Protein AF-A0A7J5YR16-F1 (afdb_monomer_lite)

pLDDT: mean 77.49, std 16.65, range [41.75, 95.38]

Foldseek 3Di:
DDDPCVLDDDDDPPDPDDDDFDPPDPSDPDSCVVVVVVVVVVVVPDDPPCVVVVVVVPDD

Secondary structure (DSSP, 8-state):
---GGGGSPPPPTT-S-------S-SS-S-HHHHHHHHHHHHHHHS---THHHHHHTS--

Radius of gyration: 19.47 Å; chains: 1; bounding box: 43×20×54 Å

Sequence (60 aa):
MSNPMSKLTVLNSLHSHFILADNGTTAKYGAEVKLRRQLEKHISLQKINTREWNLLIYLP

Structure (mmCIF, N/CA/C/O backbone):
data_AF-A0A7J5YR16-F1
#
_entry.id   AF-A0A7J5YR16-F1
#
loop_
_atom_site.group_PDB
_atom_site.id
_atom_site.type_symbol
_atom_site.label_atom_id
_atom_site.label_alt_id
_atom_site.label_comp_id
_atom_site.label_asym_id
_atom_site.label_entity_id
_atom_site.label_seq_id
_atom_site.pdbx_PDB_ins_code
_atom_site.Cartn_x
_atom_site.Cartn_y
_atom_site.Cartn_z
_atom_site.occupancy
_atom_site.B_iso_or_equiv
_atom_site.auth_seq_id
_atom_site.auth_comp_id
_atom_site.auth_asym_id
_atom_site.auth_atom_id
_atom_site.pdbx_PDB_model_num
ATOM 1 N N . MET A 1 1 ? 11.076 -14.122 -26.777 1.00 41.75 1 MET A N 1
ATOM 2 C CA . MET A 1 1 ? 10.121 -13.056 -26.402 1.00 41.75 1 MET A CA 1
ATOM 3 C C . MET A 1 1 ? 9.515 -13.393 -25.048 1.00 41.75 1 MET A C 1
ATOM 5 O O . MET A 1 1 ? 8.895 -14.439 -24.931 1.00 41.75 1 MET A O 1
ATOM 9 N N . SER A 1 2 ? 9.741 -12.573 -24.018 1.00 52.69 2 SER A N 1
ATOM 10 C CA . SER A 1 2 ? 9.096 -12.745 -22.707 1.00 52.69 2 SER A CA 1
ATOM 11 C C . SER A 1 2 ? 7.664 -12.216 -22.766 1.00 52.69 2 SER A C 1
ATOM 13 O O . SER A 1 2 ? 7.461 -11.091 -23.221 1.00 52.69 2 SER A O 1
ATOM 15 N N . ASN A 1 3 ? 6.691 -13.008 -22.315 1.00 46.62 3 ASN A N 1
ATOM 16 C CA . ASN A 1 3 ? 5.286 -12.614 -22.262 1.00 46.62 3 ASN A CA 1
ATOM 17 C C . ASN A 1 3 ? 5.132 -11.317 -21.432 1.00 46.62 3 ASN A C 1
ATOM 19 O O . ASN A 1 3 ? 5.526 -11.311 -20.266 1.00 46.62 3 ASN A O 1
ATOM 23 N N . PRO A 1 4 ? 4.575 -10.220 -21.976 1.00 55.19 4 PRO A N 1
ATOM 24 C CA . PRO A 1 4 ? 4.377 -8.978 -21.223 1.00 55.19 4 PRO A CA 1
ATOM 25 C C . PRO A 1 4 ? 3.499 -9.169 -19.974 1.00 55.19 4 PRO A C 1
ATOM 27 O O . PRO A 1 4 ? 3.668 -8.446 -18.995 1.00 55.19 4 PRO A O 1
ATOM 30 N N . MET A 1 5 ? 2.641 -10.196 -19.959 1.00 55.12 5 MET A N 1
ATOM 31 C CA . MET A 1 5 ? 1.805 -10.545 -18.806 1.00 55.12 5 MET A CA 1
ATOM 32 C C . MET A 1 5 ? 2.577 -11.216 -17.661 1.00 55.12 5 MET A C 1
ATOM 34 O O . MET A 1 5 ? 2.080 -11.241 -16.542 1.00 55.12 5 MET A O 1
ATOM 38 N N . SER A 1 6 ? 3.787 -11.746 -17.887 1.00 54.91 6 SER A N 1
ATOM 39 C CA . SER A 1 6 ? 4.538 -12.466 -16.842 1.00 54.91 6 SER A CA 1
ATOM 40 C C . SER A 1 6 ? 5.326 -11.552 -15.897 1.00 54.91 6 SER A C 1
ATOM 42 O O . SER A 1 6 ? 5.951 -12.040 -14.960 1.00 54.91 6 SER A O 1
ATOM 44 N N . LYS A 1 7 ? 5.349 -10.237 -16.154 1.00 57.00 7 LYS A N 1
ATOM 45 C CA . LYS A 1 7 ? 5.978 -9.223 -15.283 1.00 57.00 7 LYS A CA 1
ATOM 46 C C . LYS A 1 7 ? 4.979 -8.474 -14.402 1.00 57.00 7 LYS A C 1
ATOM 48 O O . LYS A 1 7 ? 5.398 -7.646 -13.597 1.00 57.00 7 LYS A O 1
ATOM 53 N N . LEU A 1 8 ? 3.686 -8.736 -14.573 1.00 65.50 8 LEU A N 1
ATOM 54 C CA . LEU A 1 8 ? 2.611 -8.085 -13.840 1.00 65.50 8 LEU A CA 1
ATOM 55 C C . LEU A 1 8 ? 2.003 -9.091 -12.863 1.00 65.50 8 LEU A C 1
ATOM 57 O O . LEU A 1 8 ? 1.751 -10.242 -13.213 1.00 65.50 8 LEU A O 1
ATOM 61 N N . THR A 1 9 ? 1.788 -8.666 -11.625 1.00 67.44 9 THR A N 1
ATOM 62 C CA . THR A 1 9 ? 1.102 -9.467 -10.614 1.00 67.44 9 THR A CA 1
ATOM 63 C C . THR A 1 9 ? -0.406 -9.329 -10.789 1.00 67.44 9 THR A C 1
ATOM 65 O O . THR A 1 9 ? -0.941 -8.226 -10.877 1.00 67.44 9 THR A O 1
ATOM 68 N N . VAL A 1 10 ? -1.106 -10.462 -10.854 1.00 79.75 10 VAL A N 1
ATOM 69 C CA . VAL A 1 10 ? -2.573 -10.493 -10.905 1.00 79.75 10 VAL A CA 1
ATOM 70 C C . VAL A 1 10 ? -3.127 -10.279 -9.494 1.00 79.75 10 VAL A C 1
ATOM 72 O O . VAL A 1 10 ? -2.563 -10.772 -8.517 1.00 79.75 10 VAL A O 1
ATOM 75 N N . LEU A 1 11 ? -4.231 -9.537 -9.380 1.00 86.81 11 LEU A N 1
ATOM 76 C CA . LEU A 1 11 ? -4.932 -9.338 -8.112 1.00 86.81 11 LEU A CA 1
ATOM 77 C C . LEU A 1 11 ? -5.715 -10.600 -7.723 1.00 86.81 11 LEU A C 1
ATOM 79 O O . LEU A 1 11 ? -6.345 -11.237 -8.563 1.00 86.81 11 LEU A O 1
ATOM 83 N N . ASN A 1 12 ? -5.695 -10.956 -6.439 1.00 87.00 12 ASN A N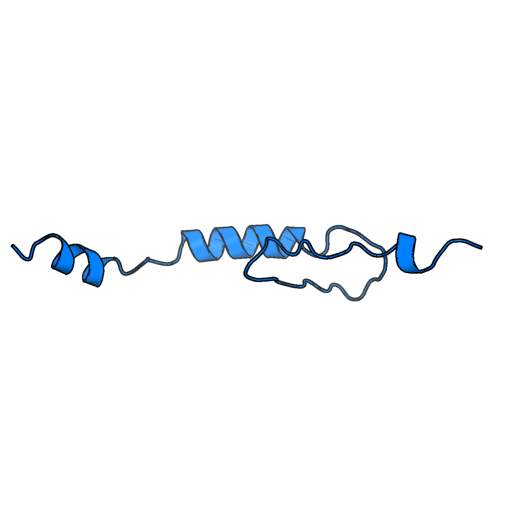 1
ATOM 84 C CA . ASN A 1 12 ? -6.422 -12.118 -5.932 1.00 87.00 12 ASN A CA 1
ATOM 85 C C . ASN A 1 12 ? -7.917 -11.796 -5.757 1.00 87.00 12 ASN A C 1
ATOM 87 O O . ASN A 1 12 ? -8.272 -10.899 -4.995 1.00 87.00 12 ASN A O 1
ATOM 91 N N . SER A 1 13 ? -8.787 -12.562 -6.422 1.00 89.25 13 SER A N 1
ATOM 92 C CA . SER A 1 13 ? -10.244 -12.371 -6.435 1.00 89.25 13 SER A CA 1
ATOM 93 C C . SER A 1 13 ? -10.949 -12.669 -5.107 1.00 89.25 13 SER A C 1
ATOM 95 O O . SER A 1 13 ? -12.133 -12.377 -4.978 1.00 89.25 13 SER A O 1
ATOM 97 N N . LEU A 1 14 ? -10.258 -13.252 -4.123 1.00 94.00 14 LEU A N 1
ATOM 98 C CA . LEU A 1 14 ? -10.806 -13.514 -2.786 1.00 94.00 14 LEU A CA 1
ATOM 99 C C . LEU A 1 14 ? -10.767 -12.284 -1.862 1.00 94.00 14 LEU A C 1
ATOM 101 O O . LEU A 1 14 ? -11.229 -12.358 -0.723 1.00 94.00 14 LEU A O 1
ATOM 105 N N . HIS A 1 15 ? -10.210 -11.159 -2.317 1.00 90.88 15 HIS A N 1
ATOM 106 C CA . HIS A 1 15 ? -10.242 -9.906 -1.567 1.00 90.88 15 HIS A CA 1
ATOM 107 C C . HIS A 1 15 ? -11.495 -9.089 -1.884 1.00 90.88 15 HIS A C 1
ATOM 109 O O . HIS A 1 15 ? -11.919 -8.988 -3.032 1.00 90.88 15 HIS A O 1
ATOM 115 N N . SER A 1 16 ? -12.055 -8.452 -0.854 1.00 94.50 16 SER A N 1
ATOM 116 C CA . SER A 1 16 ? -13.217 -7.567 -0.988 1.00 94.50 16 SER A CA 1
ATOM 117 C C . SER A 1 16 ? -12.848 -6.151 -1.437 1.00 94.50 16 SER A C 1
ATOM 119 O O . SER A 1 16 ? -13.648 -5.485 -2.083 1.00 94.50 16 SER A O 1
ATOM 121 N N . HIS A 1 17 ? -11.648 -5.683 -1.089 1.00 93.88 17 HIS A N 1
ATOM 122 C CA . HIS A 1 17 ? -11.175 -4.328 -1.363 1.00 93.88 17 HIS A CA 1
ATOM 123 C C . HIS A 1 17 ? -9.706 -4.364 -1.781 1.00 93.88 17 HIS A C 1
ATOM 125 O O . HIS A 1 17 ? -8.928 -5.181 -1.283 1.00 93.88 17 HIS A O 1
ATOM 131 N N . PHE A 1 18 ? -9.320 -3.436 -2.656 1.00 92.44 18 PHE A N 1
ATOM 132 C CA . PHE A 1 18 ? -7.950 -3.284 -3.134 1.00 92.44 18 PHE A CA 1
ATOM 133 C C . PHE A 1 18 ? -7.486 -1.845 -2.940 1.00 92.44 18 PHE A C 1
ATOM 135 O O . PHE A 1 18 ? -8.238 -0.903 -3.181 1.00 92.44 18 PHE A O 1
ATOM 142 N N . ILE A 1 19 ? -6.228 -1.683 -2.535 1.00 91.44 19 ILE A N 1
ATOM 143 C CA . ILE A 1 19 ? -5.551 -0.389 -2.472 1.00 91.44 19 ILE A CA 1
ATOM 144 C C . ILE A 1 19 ? -4.320 -0.490 -3.364 1.00 91.44 19 ILE A C 1
A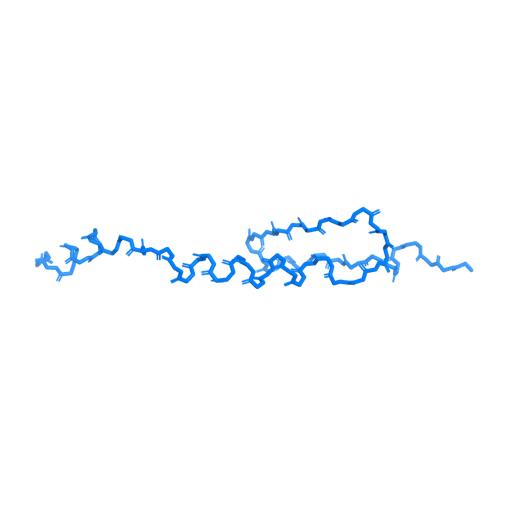TOM 146 O O . ILE A 1 19 ? -3.475 -1.362 -3.162 1.00 91.44 19 ILE A O 1
ATOM 150 N N . LEU A 1 20 ? -4.237 0.395 -4.353 1.00 91.31 20 LEU A N 1
ATOM 151 C CA . LEU A 1 20 ? -3.120 0.464 -5.287 1.00 91.31 20 LEU A CA 1
ATOM 152 C C . LEU A 1 20 ? -2.180 1.590 -4.853 1.00 91.31 20 LEU A C 1
ATOM 154 O O . LEU A 1 20 ? -2.617 2.719 -4.640 1.00 91.31 20 LEU A O 1
ATOM 158 N N . ALA A 1 21 ? -0.897 1.268 -4.700 1.00 90.12 21 ALA A N 1
ATOM 159 C CA . ALA A 1 21 ? 0.149 2.222 -4.356 1.00 90.12 21 ALA A CA 1
ATOM 160 C C . ALA A 1 21 ? 1.042 2.452 -5.576 1.00 90.12 21 ALA A C 1
ATOM 162 O O . ALA A 1 21 ? 1.605 1.496 -6.107 1.00 90.12 21 ALA A O 1
ATOM 163 N N . ASP A 1 22 ? 1.187 3.708 -5.990 1.00 90.12 22 ASP A N 1
ATOM 164 C CA . ASP A 1 22 ? 2.067 4.105 -7.088 1.00 90.12 22 ASP A CA 1
ATOM 165 C C . ASP A 1 22 ? 3.240 4.944 -6.561 1.00 90.12 22 ASP A C 1
ATOM 167 O O . ASP A 1 22 ? 3.091 5.762 -5.650 1.00 90.12 22 ASP A O 1
ATOM 171 N N . ASN A 1 23 ? 4.421 4.721 -7.129 1.00 89.38 23 ASN A N 1
ATOM 172 C CA . ASN A 1 23 ? 5.633 5.502 -6.885 1.00 89.38 23 ASN A CA 1
ATOM 173 C C . ASN A 1 23 ? 6.257 6.042 -8.188 1.00 89.38 23 ASN A C 1
ATOM 175 O O . ASN A 1 23 ? 7.406 6.486 -8.172 1.00 89.38 23 ASN A O 1
ATOM 179 N N . GLY A 1 24 ? 5.532 5.968 -9.311 1.00 89.75 24 GLY A N 1
ATOM 180 C CA . GLY A 1 24 ? 5.964 6.419 -10.633 1.00 89.75 24 GLY A CA 1
ATOM 181 C C . GLY A 1 24 ? 6.941 5.477 -11.342 1.00 89.75 24 GLY A C 1
ATOM 182 O O . GLY A 1 24 ? 7.404 5.794 -12.437 1.00 89.75 24 GLY A O 1
ATOM 183 N N . THR A 1 25 ? 7.281 4.325 -10.749 1.00 88.19 25 THR A N 1
ATOM 184 C CA . THR A 1 25 ? 8.151 3.317 -11.374 1.00 88.19 25 THR A CA 1
ATOM 185 C C . THR A 1 25 ? 7.363 2.073 -11.761 1.00 88.19 25 THR A C 1
ATOM 187 O O . THR A 1 25 ? 6.478 1.633 -11.037 1.00 88.19 25 THR A O 1
ATOM 190 N N . THR A 1 26 ? 7.706 1.463 -12.894 1.00 84.00 26 THR A N 1
ATOM 191 C CA . THR A 1 26 ? 7.102 0.203 -13.344 1.00 84.00 26 THR A CA 1
ATOM 192 C C . THR A 1 26 ? 8.021 -0.982 -13.047 1.00 84.00 26 THR A C 1
ATOM 194 O O . THR A 1 26 ? 9.245 -0.846 -12.998 1.00 84.00 26 THR A O 1
ATOM 197 N N . ALA A 1 27 ? 7.429 -2.164 -12.836 1.00 76.75 27 ALA A N 1
ATOM 198 C CA . ALA A 1 27 ? 8.133 -3.433 -12.604 1.00 76.75 27 ALA A CA 1
ATOM 199 C C . ALA A 1 27 ? 9.077 -3.475 -11.377 1.00 76.75 27 ALA A C 1
ATOM 201 O O . ALA A 1 27 ? 9.939 -4.354 -11.295 1.00 76.75 27 ALA A O 1
ATOM 202 N N . LYS A 1 28 ? 8.916 -2.557 -10.415 1.00 83.00 28 LYS A N 1
ATOM 203 C CA . LYS A 1 28 ? 9.612 -2.573 -9.120 1.00 83.00 28 LYS A CA 1
ATOM 204 C C . LYS A 1 28 ? 8.626 -2.877 -7.995 1.00 83.00 28 LYS A C 1
ATOM 206 O O . LYS A 1 28 ? 7.535 -2.320 -7.959 1.00 83.00 28 LYS A O 1
ATOM 211 N N . TYR A 1 29 ? 9.040 -3.733 -7.069 1.00 82.81 29 TYR A N 1
ATOM 212 C CA . TYR A 1 29 ? 8.274 -4.064 -5.868 1.00 82.81 29 TYR A CA 1
ATOM 213 C C . TYR A 1 29 ? 8.578 -3.077 -4.734 1.00 82.81 29 TYR A C 1
ATOM 215 O O . TYR A 1 29 ? 9.680 -2.525 -4.671 1.00 82.81 29 TYR A O 1
ATOM 223 N N . GLY A 1 30 ? 7.626 -2.887 -3.818 1.00 86.69 30 GLY A N 1
ATOM 224 C CA . GLY A 1 30 ? 7.848 -2.179 -2.556 1.00 86.69 30 GLY A CA 1
ATOM 225 C C . GLY A 1 30 ? 7.242 -0.776 -2.456 1.00 86.69 30 GLY A C 1
ATOM 226 O O . GLY A 1 30 ? 7.399 -0.132 -1.416 1.00 86.69 30 GLY A O 1
ATOM 227 N N . ALA A 1 31 ? 6.532 -0.293 -3.482 1.00 88.00 31 ALA A N 1
ATOM 228 C CA . ALA A 1 31 ? 5.795 0.977 -3.420 1.00 88.00 31 ALA A CA 1
ATOM 229 C C . ALA A 1 31 ? 4.742 0.978 -2.292 1.00 88.00 31 ALA A C 1
ATOM 231 O O . ALA A 1 31 ? 4.479 1.998 -1.653 1.00 88.00 31 ALA A O 1
ATOM 232 N N . GLU A 1 32 ? 4.190 -0.195 -1.991 1.00 90.88 32 GLU A N 1
ATOM 233 C CA . GLU A 1 32 ? 3.147 -0.421 -1.001 1.00 90.88 32 GLU A CA 1
ATOM 234 C C . GLU A 1 32 ? 3.654 -0.478 0.447 1.00 90.88 32 GLU A C 1
ATOM 236 O O . GLU A 1 32 ? 2.868 -0.289 1.374 1.00 90.88 32 GLU A O 1
ATOM 241 N N . VAL A 1 33 ? 4.951 -0.715 0.676 1.00 92.19 33 VAL A N 1
ATOM 242 C CA . VAL A 1 33 ? 5.492 -1.003 2.021 1.00 92.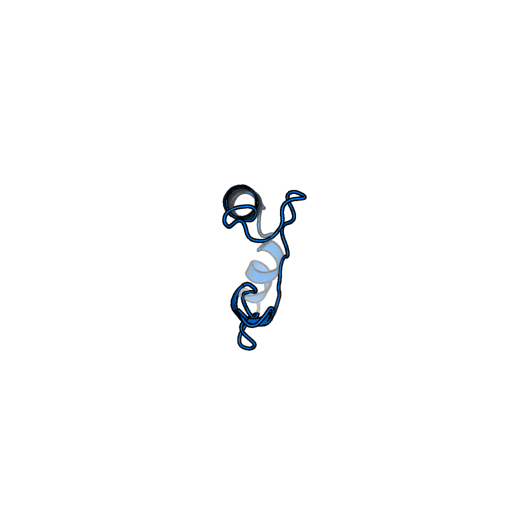19 33 VAL A CA 1
ATOM 243 C C . VAL A 1 33 ? 5.291 0.175 2.972 1.00 92.19 33 VAL A C 1
ATOM 245 O O . VAL A 1 33 ? 4.836 0.009 4.108 1.00 92.19 33 VAL A O 1
ATOM 248 N N . LYS A 1 34 ? 5.595 1.391 2.503 1.00 91.69 34 LYS A N 1
ATOM 249 C CA . LYS A 1 34 ? 5.403 2.612 3.295 1.00 91.69 34 LYS A CA 1
ATOM 250 C C . LYS A 1 34 ? 3.919 2.861 3.563 1.00 91.69 34 LYS A C 1
ATOM 252 O O . LYS A 1 34 ? 3.562 3.178 4.699 1.00 91.69 34 LYS A O 1
ATOM 257 N N . LEU A 1 35 ? 3.080 2.686 2.539 1.00 93.06 35 LEU A N 1
ATOM 258 C CA . LEU A 1 35 ? 1.635 2.871 2.638 1.00 93.06 35 LEU A CA 1
ATOM 259 C C . LEU A 1 35 ? 1.034 1.913 3.669 1.00 93.06 35 LEU A C 1
ATOM 261 O O . LEU A 1 35 ? 0.318 2.365 4.556 1.00 93.06 35 LEU A O 1
ATOM 265 N N . ARG A 1 36 ? 1.394 0.625 3.617 1.00 94.75 36 ARG A N 1
ATOM 266 C CA . ARG A 1 36 ? 0.933 -0.397 4.564 1.00 94.75 36 ARG A CA 1
ATOM 267 C C . ARG A 1 36 ? 1.233 -0.000 6.008 1.00 94.75 36 ARG A C 1
ATOM 269 O O . ARG A 1 36 ? 0.312 0.101 6.812 1.00 94.75 36 ARG A O 1
ATOM 276 N N . ARG A 1 37 ? 2.497 0.318 6.321 1.00 95.38 37 ARG A N 1
ATOM 277 C CA . ARG A 1 37 ? 2.909 0.688 7.688 1.00 95.38 37 ARG A CA 1
ATOM 278 C C . ARG A 1 37 ? 2.176 1.931 8.201 1.00 95.38 37 ARG A C 1
ATOM 280 O O . ARG A 1 37 ? 1.814 1.997 9.374 1.00 95.38 37 ARG A O 1
ATOM 287 N N . GLN A 1 38 ? 2.006 2.943 7.351 1.00 94.81 38 GLN A N 1
ATOM 288 C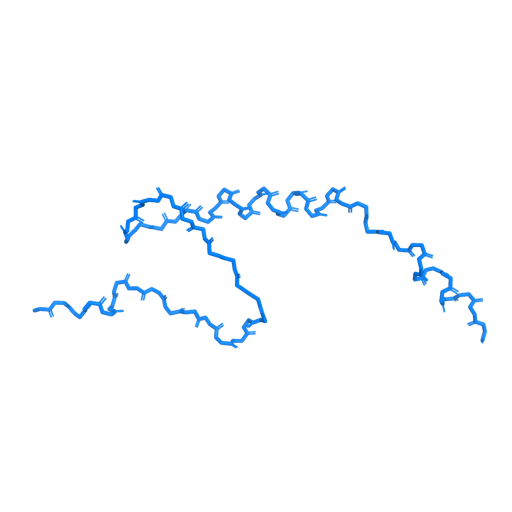 CA . GLN A 1 38 ? 1.321 4.178 7.736 1.00 94.81 38 GLN A CA 1
ATOM 289 C C . GLN A 1 38 ? -0.179 3.959 7.924 1.00 94.81 38 GLN A C 1
ATOM 291 O O . GLN A 1 38 ? -0.738 4.476 8.888 1.00 94.81 38 GLN A O 1
ATOM 296 N N . LEU A 1 39 ? -0.803 3.176 7.045 1.00 93.69 39 LEU A N 1
ATOM 297 C CA . LEU A 1 39 ? -2.224 2.862 7.095 1.00 93.69 39 LEU A CA 1
ATOM 298 C C . LEU A 1 39 ? -2.568 2.036 8.336 1.00 93.69 39 LEU A C 1
ATOM 300 O O . LEU A 1 39 ? -3.456 2.422 9.089 1.00 93.69 39 LEU A O 1
ATOM 304 N N . GLU A 1 40 ? -1.821 0.964 8.603 1.00 93.88 40 GLU A N 1
ATOM 305 C CA . GLU A 1 40 ? -2.002 0.130 9.799 1.00 93.88 40 GLU A CA 1
ATOM 306 C C . GLU A 1 40 ? -1.845 0.960 11.078 1.00 93.88 40 GLU A C 1
ATOM 308 O O . GLU A 1 40 ? -2.700 0.914 11.965 1.00 93.88 40 GLU A O 1
ATOM 313 N N . LYS A 1 41 ? -0.802 1.801 11.147 1.00 94.50 41 LYS A N 1
ATOM 314 C CA . LYS A 1 41 ? -0.608 2.710 12.281 1.00 94.50 41 LYS A CA 1
ATOM 315 C C . LYS A 1 41 ? -1.768 3.698 12.407 1.00 94.50 41 LYS A C 1
ATOM 317 O O . LYS A 1 41 ? -2.261 3.911 13.511 1.00 94.50 41 LYS A O 1
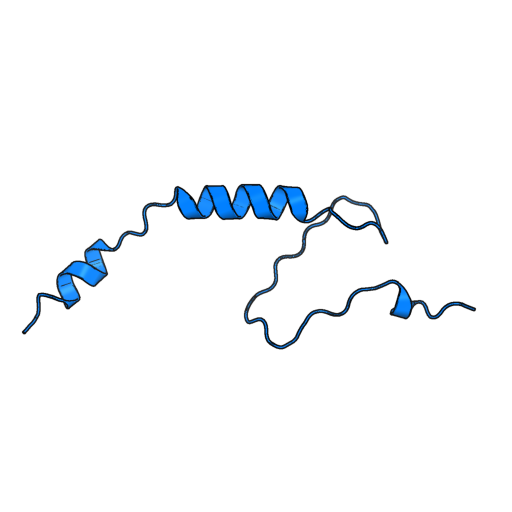ATOM 322 N N . HIS A 1 42 ? -2.202 4.304 11.306 1.00 93.00 42 HIS A N 1
ATOM 323 C CA . HIS A 1 42 ? -3.296 5.268 11.317 1.00 93.00 42 HIS A CA 1
ATOM 324 C C . HIS A 1 42 ? -4.590 4.631 11.827 1.00 93.00 42 HIS A C 1
ATOM 326 O O . HIS A 1 42 ? -5.193 5.182 12.741 1.00 93.00 42 HIS A O 1
ATOM 332 N N . ILE A 1 43 ? -4.958 3.453 11.313 1.00 91.00 43 ILE A N 1
ATOM 333 C CA . ILE A 1 43 ? -6.141 2.695 11.745 1.00 91.00 43 ILE A CA 1
ATOM 334 C C . ILE A 1 43 ? -6.038 2.330 13.227 1.00 91.00 43 ILE A C 1
ATOM 336 O O . ILE A 1 43 ? -7.003 2.518 13.958 1.00 91.00 43 ILE A O 1
ATOM 340 N N . SER A 1 44 ? -4.868 1.888 13.700 1.00 89.44 44 SER A N 1
ATOM 341 C CA . SER A 1 44 ? -4.681 1.531 15.116 1.00 89.44 44 SER A CA 1
ATOM 342 C C . SER A 1 44 ? -4.895 2.704 16.083 1.00 89.44 44 SER A C 1
ATOM 344 O O . SER A 1 44 ? -5.281 2.500 17.229 1.00 89.44 44 SER A O 1
ATOM 346 N N . LEU A 1 45 ? -4.649 3.936 15.623 1.00 90.12 45 LEU A N 1
ATOM 347 C CA . LEU A 1 45 ? -4.848 5.159 16.401 1.00 90.12 45 LEU A CA 1
ATOM 348 C C . LEU A 1 45 ? -6.266 5.723 16.271 1.00 90.12 45 LEU A C 1
ATOM 350 O O . LEU A 1 45 ? -6.647 6.584 17.069 1.00 90.12 45 LEU A O 1
ATOM 354 N N . GLN A 1 46 ? -7.045 5.272 15.284 1.00 85.88 46 GLN A N 1
ATOM 355 C CA . GLN A 1 46 ? -8.441 5.671 15.180 1.00 85.88 46 GLN A CA 1
ATOM 356 C C . GLN A 1 46 ? -9.201 5.102 16.377 1.00 85.88 46 GLN A C 1
ATOM 358 O O . GLN A 1 46 ? -9.256 3.891 16.590 1.00 85.88 46 GLN A O 1
ATOM 363 N N . LYS A 1 47 ? -9.825 5.986 17.163 1.00 75.19 47 LYS A N 1
ATOM 364 C CA . LYS A 1 47 ? -10.818 5.567 18.150 1.00 75.19 47 LYS A CA 1
ATOM 365 C C . LYS A 1 47 ? -11.986 4.970 17.383 1.00 75.19 47 LYS A C 1
ATOM 367 O O . LYS A 1 47 ? -12.793 5.699 16.810 1.00 75.19 47 LYS A O 1
ATOM 372 N N . ILE A 1 48 ? -12.080 3.648 17.383 1.00 71.38 48 ILE A N 1
ATOM 373 C CA . ILE A 1 48 ? -13.291 2.966 16.949 1.00 71.38 48 ILE A CA 1
ATOM 374 C C . ILE A 1 48 ? -14.355 3.389 17.961 1.00 71.38 48 ILE A C 1
ATOM 376 O O . ILE A 1 48 ? -14.280 3.019 19.131 1.00 71.38 48 ILE A O 1
ATOM 380 N N . ASN A 1 49 ? -15.284 4.252 17.549 1.00 65.62 49 ASN A N 1
ATOM 381 C CA . ASN A 1 49 ? -16.423 4.652 18.368 1.00 65.62 49 ASN A CA 1
ATOM 382 C C . ASN A 1 49 ? -17.317 3.417 18.578 1.00 65.62 49 ASN A C 1
ATOM 384 O O . ASN A 1 49 ? -18.333 3.237 17.921 1.00 65.62 49 ASN A O 1
ATOM 388 N N . THR A 1 50 ? -16.944 2.549 19.517 1.00 56.41 50 THR A N 1
ATOM 389 C CA . THR A 1 50 ? -17.753 1.419 19.997 1.00 56.41 50 THR A CA 1
ATOM 390 C C . THR A 1 50 ? -18.909 1.870 20.890 1.00 56.41 50 THR A C 1
ATOM 392 O O . THR A 1 50 ? -19.622 1.033 21.434 1.00 56.41 50 THR A O 1
ATOM 395 N N . ARG A 1 51 ? -19.137 3.184 21.046 1.00 55.62 51 ARG A N 1
ATOM 396 C CA . ARG A 1 51 ? -20.235 3.726 21.862 1.00 55.62 51 ARG A CA 1
ATOM 397 C C . ARG A 1 51 ? -21.615 3.242 21.409 1.00 55.62 51 ARG A C 1
ATOM 399 O O . ARG A 1 51 ? -22.446 2.997 22.271 1.00 55.62 51 ARG A O 1
ATOM 406 N N . GLU A 1 52 ? -21.819 3.007 20.115 1.00 54.47 52 GLU A N 1
ATOM 407 C CA . GLU A 1 52 ? -23.075 2.439 19.597 1.00 54.47 52 GLU A CA 1
ATOM 408 C C . GLU A 1 52 ? -23.210 0.936 19.923 1.00 54.47 52 GLU A C 1
ATOM 410 O O . GLU A 1 52 ? -24.276 0.468 20.308 1.00 54.47 52 GLU A O 1
ATOM 415 N N . TRP A 1 53 ? -22.112 0.171 19.871 1.00 54.47 53 TRP A N 1
ATOM 416 C CA . TRP A 1 53 ? -22.125 -1.270 20.166 1.00 54.47 5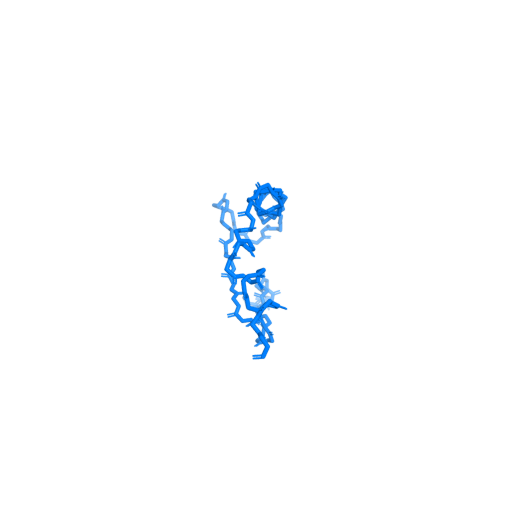3 TRP A CA 1
ATOM 417 C C . TRP A 1 53 ? -22.285 -1.582 21.656 1.00 54.47 53 TRP A C 1
ATOM 419 O O . TRP A 1 53 ? -22.874 -2.600 22.006 1.00 54.47 53 TRP A O 1
ATOM 429 N N . ASN A 1 54 ? -21.812 -0.698 22.540 1.00 54.09 54 ASN A N 1
ATOM 430 C CA . ASN A 1 54 ? -22.016 -0.859 23.978 1.00 54.09 54 ASN A CA 1
ATOM 431 C C . ASN A 1 54 ? -23.475 -0.619 24.396 1.00 54.09 54 ASN A C 1
ATOM 433 O O . ASN A 1 54 ? -23.898 -1.182 25.393 1.00 54.09 54 ASN A O 1
ATOM 437 N N . LEU A 1 55 ? -24.268 0.164 23.659 1.00 56.66 55 LEU A N 1
ATOM 438 C CA . LEU A 1 55 ? -25.695 0.327 23.974 1.00 56.66 55 LEU A CA 1
ATOM 439 C C . LEU A 1 55 ? -26.539 -0.868 23.504 1.00 56.66 55 LEU A C 1
ATOM 441 O O . LEU A 1 55 ? -27.568 -1.158 24.105 1.00 56.66 55 LEU A O 1
ATOM 445 N N . LEU A 1 56 ? -26.078 -1.604 22.488 1.00 58.06 56 LEU A N 1
ATOM 446 C CA . LEU A 1 56 ? -26.764 -2.796 21.978 1.00 58.06 56 LEU A CA 1
ATOM 447 C C . LEU A 1 56 ? -26.551 -4.051 22.840 1.00 58.06 56 LEU A C 1
ATOM 449 O O . LEU A 1 56 ? -27.352 -4.972 22.747 1.00 58.06 56 LEU A O 1
ATOM 453 N N . ILE A 1 57 ? -25.522 -4.096 23.696 1.00 59.81 57 ILE A N 1
ATOM 454 C CA . ILE A 1 57 ? -25.317 -5.208 24.652 1.00 59.81 57 ILE A CA 1
ATOM 455 C C . ILE A 1 57 ? -26.058 -5.015 25.986 1.00 59.81 57 ILE A C 1
ATOM 457 O O . ILE A 1 57 ? -26.069 -5.924 26.811 1.00 59.81 57 ILE A O 1
ATOM 461 N N . TYR A 1 58 ? -26.652 -3.837 26.209 1.00 56.97 58 TYR A N 1
ATOM 462 C CA . TYR A 1 58 ? -27.440 -3.505 27.405 1.00 56.97 58 TYR A CA 1
ATOM 463 C C . TYR A 1 58 ? -28.950 -3.410 27.132 1.00 56.97 58 TYR A C 1
ATOM 465 O O . TYR A 1 58 ? -29.702 -3.014 28.023 1.00 56.97 58 TYR A O 1
ATOM 473 N N . LEU A 1 59 ? -29.410 -3.769 25.931 1.00 52.25 59 LEU A N 1
ATOM 474 C CA . LEU A 1 59 ? -30.836 -3.921 25.651 1.00 52.25 59 LEU A CA 1
ATOM 475 C C . LEU A 1 59 ? -31.241 -5.386 25.911 1.00 52.25 59 LEU A C 1
ATOM 477 O O . LEU A 1 59 ? -30.655 -6.265 25.276 1.00 52.25 59 LEU A O 1
ATOM 481 N N . PRO A 1 60 ? -32.156 -5.654 26.867 1.00 57.78 60 PRO A N 1
ATOM 482 C CA . PRO A 1 60 ? -32.668 -6.998 27.142 1.00 57.78 60 PRO A CA 1
ATOM 483 C C . PRO A 1 60 ? -33.512 -7.563 25.994 1.00 57.78 60 PRO A C 1
ATOM 485 O O . PRO A 1 60 ? -34.121 -6.762 25.245 1.00 57.78 60 PRO A O 1
#

Organism: Dissostichus mawsoni (NCBI:txid36200)

InterPro domains:
  IPR041491 TRPM, SLOG domain [PF18139] (2-52)
  IPR050927 Transient receptor potential cation channel M [PTHR13800] (1-51)